Protein AF-A0A8I0ALR8-F1 (afdb_monomer_lite)

Organism: NCBI:txid2763030

Secondary structure (DSSP, 8-state):
-EEEEEETTEEEEEEEEE-TTSEEEEEEEE-TT--EEEE-TTEEEESSTT--SEEEE-SEEEEEEEEESS-TTB---TT-BHHHHTT-HHHHHHHHHH-HHHHHHHHHT-HHHHT-BHHHHTT-GGGT--HHHHHHHHHHHTTPBP---

Structure (mmCIF, N/CA/C/O backbone):
data_AF-A0A8I0AL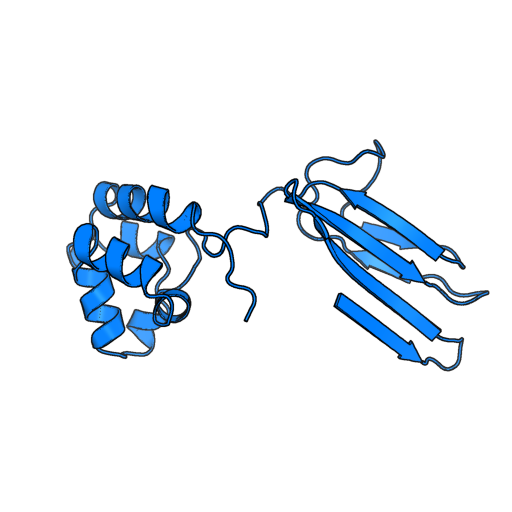R8-F1
#
_entry.id   AF-A0A8I0ALR8-F1
#
loop_
_atom_site.group_PDB
_atom_site.id
_atom_site.type_symbol
_atom_site.label_atom_id
_atom_site.label_alt_id
_atom_site.label_comp_id
_atom_site.label_asym_id
_atom_site.label_entity_id
_atom_site.label_seq_id
_atom_site.pdbx_PDB_ins_code
_atom_site.Cartn_x
_atom_site.Cartn_y
_atom_site.Cartn_z
_atom_site.occupancy
_atom_site.B_iso_or_equiv
_atom_site.auth_seq_id
_atom_site.auth_comp_id
_atom_site.auth_asym_id
_atom_site.auth_atom_id
_atom_site.pdbx_PDB_model_num
ATOM 1 N N . MET A 1 1 ? -13.557 -2.711 3.060 1.00 84.94 1 MET A N 1
ATOM 2 C CA . MET A 1 1 ? -13.387 -4.096 3.550 1.00 84.94 1 MET A CA 1
ATOM 3 C C . MET A 1 1 ? -13.762 -4.147 5.023 1.00 84.94 1 MET A C 1
ATOM 5 O O . MET A 1 1 ? -13.539 -3.155 5.703 1.00 84.94 1 MET A O 1
ATOM 9 N N . GLU A 1 2 ? -14.340 -5.246 5.509 1.00 92.38 2 GLU A N 1
ATOM 10 C CA . GLU A 1 2 ? -14.736 -5.411 6.917 1.00 92.38 2 GLU A CA 1
ATOM 11 C C . GLU A 1 2 ? -14.274 -6.775 7.437 1.00 92.38 2 GLU A C 1
ATOM 13 O O . GLU A 1 2 ? -14.437 -7.787 6.760 1.00 92.38 2 GLU A O 1
ATOM 18 N N . TYR A 1 3 ? -13.722 -6.784 8.647 1.00 93.62 3 TYR A N 1
ATOM 19 C CA . TYR A 1 3 ? -13.272 -7.966 9.367 1.00 93.62 3 TYR A CA 1
ATOM 20 C C . TYR A 1 3 ? -13.898 -8.006 10.753 1.00 93.62 3 TYR A C 1
ATOM 22 O O . TYR A 1 3 ? -14.113 -6.969 11.384 1.00 93.62 3 TYR A O 1
ATOM 30 N N . ARG A 1 4 ? -14.184 -9.219 11.228 1.00 94.69 4 ARG A N 1
ATOM 31 C CA . ARG A 1 4 ? -14.838 -9.462 12.514 1.00 94.69 4 ARG A CA 1
ATOM 32 C C . ARG A 1 4 ? -14.093 -10.544 13.278 1.00 94.69 4 ARG A C 1
ATOM 34 O O . ARG A 1 4 ? -13.641 -11.518 12.679 1.00 94.69 4 ARG A O 1
ATOM 41 N N . TYR A 1 5 ? -13.995 -10.369 14.587 1.00 93.31 5 TYR A N 1
ATOM 42 C CA . TYR A 1 5 ? -13.422 -11.347 15.500 1.00 93.31 5 TYR A CA 1
ATOM 43 C C . TYR A 1 5 ? -14.332 -11.516 16.716 1.00 93.31 5 TYR A C 1
ATOM 45 O O . TYR A 1 5 ? -14.522 -10.581 17.496 1.00 93.31 5 TYR A O 1
ATOM 53 N N . ASP A 1 6 ? -14.891 -12.715 16.867 1.00 93.00 6 ASP A N 1
ATOM 54 C CA . ASP A 1 6 ? -15.728 -13.079 18.006 1.00 93.00 6 ASP A CA 1
ATOM 55 C C . ASP A 1 6 ? -14.845 -13.602 19.143 1.00 93.00 6 ASP A C 1
ATOM 57 O O . ASP A 1 6 ? -14.358 -14.733 19.120 1.00 93.00 6 ASP A O 1
ATOM 61 N N . SER A 1 7 ? -14.617 -12.749 20.141 1.00 91.06 7 SER A N 1
ATOM 62 C CA . SER A 1 7 ? -13.893 -13.115 21.357 1.00 91.06 7 SER A CA 1
ATOM 63 C C . SER A 1 7 ? -14.854 -13.557 22.463 1.00 91.06 7 SER A C 1
ATOM 65 O O . SER A 1 7 ? -16.058 -13.307 22.407 1.00 91.06 7 SER A O 1
ATOM 67 N N . VAL A 1 8 ? -14.306 -14.133 23.537 1.00 89.81 8 VAL A N 1
ATOM 68 C CA . VAL A 1 8 ? -15.068 -14.451 24.760 1.00 89.81 8 VAL A CA 1
ATOM 69 C C . VAL A 1 8 ? -15.711 -13.200 25.378 1.00 89.81 8 VAL A C 1
ATOM 71 O O . VAL A 1 8 ? -16.780 -13.285 25.974 1.00 89.81 8 VAL A O 1
ATOM 74 N N . SER A 1 9 ? -15.087 -12.034 25.202 1.00 87.12 9 SER A N 1
ATOM 75 C CA . SER A 1 9 ? -15.547 -10.756 25.756 1.00 87.12 9 SER A CA 1
ATOM 76 C C . SER A 1 9 ? -16.475 -9.980 24.813 1.00 87.12 9 SER A C 1
ATOM 78 O O . SER A 1 9 ? -16.879 -8.863 25.125 1.00 87.12 9 SER A O 1
ATOM 80 N N . GLY A 1 10 ? -16.817 -10.554 23.657 1.00 90.75 10 GLY A N 1
ATOM 81 C CA . GLY A 1 10 ? -17.663 -9.940 22.639 1.00 90.75 10 GLY A CA 1
ATOM 82 C C . GLY A 1 10 ? -16.969 -9.781 21.287 1.00 90.75 10 GLY A C 1
ATOM 83 O O . GLY A 1 10 ? -15.823 -10.192 21.084 1.00 90.75 10 GLY A O 1
ATOM 84 N N . LYS A 1 11 ? -17.694 -9.179 20.346 1.00 94.00 11 LYS A N 1
ATOM 85 C CA . LYS A 1 11 ? -17.293 -9.056 18.944 1.00 94.00 11 LYS A CA 1
ATOM 86 C C . LYS A 1 11 ? -16.531 -7.763 18.666 1.00 94.00 11 LYS A C 1
ATOM 88 O O . LYS A 1 11 ? -17.063 -6.675 18.867 1.00 94.00 11 LYS A O 1
ATOM 93 N N . TYR A 1 12 ? -15.333 -7.903 18.116 1.00 95.12 12 TYR A N 1
ATOM 94 C CA . TYR A 1 12 ? -14.556 -6.799 17.567 1.00 95.12 12 TYR A CA 1
ATOM 95 C C . TYR A 1 12 ? -14.795 -6.690 16.062 1.00 95.12 12 TYR A C 1
ATOM 97 O O . TYR A 1 12 ? -14.733 -7.698 15.354 1.00 95.12 12 TYR A O 1
ATOM 105 N N . THR A 1 13 ? -15.010 -5.473 15.566 1.00 95.56 13 THR A N 1
ATOM 106 C CA . THR A 1 13 ? -15.131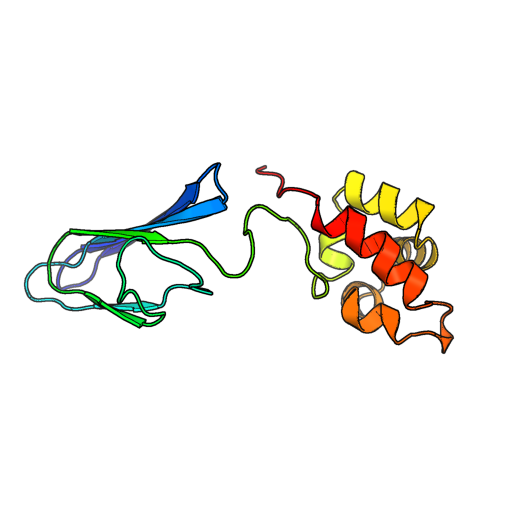 -5.201 14.124 1.00 95.56 13 THR A CA 1
ATOM 107 C C . THR A 1 13 ? -14.073 -4.185 13.705 1.00 95.56 13 THR A C 1
ATOM 109 O O . THR A 1 13 ? -13.862 -3.190 14.395 1.00 95.56 13 THR A O 1
ATOM 112 N N . SER A 1 14 ? -13.424 -4.421 12.565 1.00 94.19 14 SER A N 1
ATOM 113 C CA . SER A 1 14 ? -12.512 -3.482 11.909 1.00 94.19 14 SER A CA 1
ATOM 114 C C . SER A 1 14 ? -12.904 -3.352 10.444 1.00 94.19 14 SER A C 1
ATOM 116 O O . SER A 1 14 ? -12.867 -4.326 9.691 1.00 94.19 14 SER A O 1
ATOM 118 N N . ALA A 1 15 ? -13.307 -2.155 10.038 1.00 94.75 15 ALA A N 1
ATOM 119 C CA . ALA A 1 15 ? -13.672 -1.838 8.670 1.00 94.75 15 ALA A CA 1
ATOM 120 C C . ALA A 1 15 ? -12.849 -0.659 8.161 1.00 94.75 15 ALA A C 1
ATOM 122 O O . ALA A 1 15 ? -12.569 0.279 8.903 1.00 94.75 15 ALA A O 1
ATOM 123 N N . TRP A 1 16 ? -12.480 -0.697 6.885 1.00 93.44 16 TRP A N 1
ATOM 124 C CA . TRP A 1 16 ? -11.772 0.403 6.242 1.00 93.44 16 TRP A CA 1
ATOM 125 C C . TRP A 1 16 ? -12.136 0.543 4.764 1.00 93.44 16 TRP A C 1
ATOM 127 O O . TRP A 1 16 ? -12.497 -0.435 4.099 1.00 93.44 16 TRP A O 1
ATOM 137 N N . SER A 1 17 ? -12.027 1.759 4.240 1.00 91.69 17 SER A N 1
ATOM 138 C CA . SER A 1 17 ? -12.209 2.077 2.823 1.00 91.69 17 SER A CA 1
ATOM 139 C C . SER A 1 17 ? -11.300 3.226 2.401 1.00 91.69 17 SER A C 1
ATOM 141 O O . SER A 1 17 ? -11.065 4.152 3.175 1.00 91.69 17 SER A O 1
ATOM 143 N N . VAL A 1 18 ? -10.815 3.179 1.159 1.00 90.56 18 VAL A N 1
ATOM 144 C CA . VAL A 1 18 ? -10.180 4.332 0.506 1.00 90.56 18 VAL A CA 1
ATOM 145 C C . VAL A 1 18 ? -11.265 5.100 -0.234 1.00 90.56 18 VAL A C 1
ATOM 147 O O . VAL A 1 18 ? -12.021 4.515 -1.006 1.00 90.56 18 VAL A O 1
ATOM 150 N N . ASN A 1 19 ? -11.363 6.392 0.036 1.00 90.31 19 ASN A N 1
ATOM 151 C CA . ASN A 1 19 ? -12.336 7.293 -0.562 1.00 90.31 19 ASN A CA 1
ATOM 152 C C . ASN A 1 19 ? -11.817 7.846 -1.901 1.00 90.31 19 ASN A C 1
ATOM 154 O O . ASN A 1 19 ? -10.616 7.842 -2.182 1.00 90.31 19 ASN A O 1
ATOM 158 N N . GLU A 1 20 ? -12.721 8.396 -2.712 1.00 86.38 20 GLU A N 1
ATOM 159 C CA . GLU A 1 20 ? -12.398 8.976 -4.027 1.00 86.38 20 GLU A CA 1
ATOM 160 C C . GLU A 1 20 ? -11.452 10.184 -3.966 1.00 86.38 20 GLU A C 1
ATOM 162 O O . GLU A 1 20 ? -10.811 10.522 -4.954 1.00 86.38 20 GLU A O 1
ATOM 167 N N . ASP A 1 21 ? -11.326 10.844 -2.816 1.00 85.88 21 ASP A N 1
ATOM 168 C CA . ASP A 1 21 ? -10.397 11.957 -2.607 1.00 85.88 21 ASP A CA 1
ATOM 169 C C . ASP A 1 21 ? -9.004 11.503 -2.124 1.00 85.88 21 ASP A C 1
ATOM 171 O O . ASP A 1 21 ? -8.150 12.349 -1.832 1.00 85.88 21 ASP A O 1
ATOM 175 N N . GLY A 1 22 ? -8.789 10.185 -2.017 1.00 84.25 22 GLY A N 1
ATOM 176 C CA . GLY A 1 22 ? -7.568 9.553 -1.510 1.00 84.25 22 GLY A CA 1
ATOM 177 C C . GLY A 1 22 ? -7.484 9.473 0.016 1.00 84.25 22 GLY A C 1
ATOM 178 O O . GLY A 1 22 ? -6.486 8.989 0.544 1.00 84.25 22 GLY A O 1
ATOM 179 N N . SER A 1 23 ? -8.503 9.941 0.747 1.00 89.44 23 SER A N 1
ATOM 180 C CA . SER A 1 23 ? -8.559 9.762 2.202 1.00 89.44 23 SER A CA 1
ATOM 181 C C . SER A 1 23 ? -8.958 8.331 2.570 1.00 89.44 23 SER A C 1
ATOM 183 O O . SER A 1 23 ? -9.618 7.640 1.799 1.00 89.44 23 SER A O 1
ATOM 185 N N . VAL A 1 24 ? -8.580 7.881 3.760 1.00 90.75 24 VAL A N 1
ATOM 186 C CA . VAL A 1 24 ? -8.952 6.575 4.303 1.00 90.75 24 VAL A CA 1
ATOM 187 C C . VAL A 1 24 ? -9.960 6.779 5.425 1.00 90.75 24 VAL A C 1
ATOM 189 O O . VAL A 1 24 ? -9.726 7.563 6.348 1.00 90.75 24 VAL A O 1
ATOM 192 N N . THR A 1 25 ? -11.078 6.062 5.346 1.00 92.38 25 THR A N 1
ATOM 193 C CA . THR A 1 25 ? -12.046 5.947 6.440 1.00 92.38 25 THR A CA 1
ATOM 194 C C . THR A 1 25 ? -11.830 4.616 7.137 1.00 92.38 25 THR A C 1
ATOM 196 O O . THR A 1 25 ? -11.783 3.576 6.483 1.00 92.38 25 THR A O 1
ATOM 199 N N . VAL A 1 26 ? -11.716 4.643 8.461 1.00 93.25 26 VAL A N 1
ATOM 200 C CA . VAL A 1 26 ? -11.628 3.455 9.314 1.00 93.25 26 VAL A CA 1
ATOM 201 C C . VAL A 1 26 ? -12.734 3.491 10.358 1.00 93.25 26 VAL A C 1
ATOM 203 O O . VAL A 1 26 ? -13.037 4.541 10.924 1.00 93.25 26 VAL A O 1
ATOM 206 N N . ARG A 1 27 ? -13.326 2.331 10.627 1.00 94.75 27 ARG A N 1
ATOM 207 C CA . ARG A 1 27 ? -14.382 2.144 11.614 1.00 94.75 27 ARG A CA 1
ATOM 208 C C . ARG A 1 27 ? -14.074 0.923 12.467 1.00 94.75 27 ARG A C 1
ATOM 210 O O . ARG A 1 27 ? -13.924 -0.182 11.950 1.00 94.75 27 ARG A O 1
ATOM 217 N N . PHE A 1 28 ? -14.024 1.129 13.774 1.00 95.00 28 PHE A N 1
ATOM 218 C CA . PHE A 1 28 ? -13.768 0.098 14.768 1.00 95.00 28 PHE A CA 1
ATOM 219 C C . PHE A 1 28 ? -14.969 -0.058 15.693 1.00 95.00 28 PHE A C 1
ATOM 221 O O . PHE A 1 28 ? -15.615 0.921 16.060 1.00 95.00 28 PHE A O 1
ATOM 228 N N . GLU A 1 29 ? -15.248 -1.289 16.094 1.00 95.69 29 GLU A N 1
ATOM 229 C CA . GLU A 1 29 ? -16.241 -1.620 17.112 1.00 95.69 29 GLU A CA 1
ATOM 230 C C . GLU A 1 29 ? -15.541 -2.416 18.211 1.00 95.69 29 GLU A C 1
ATOM 232 O O . GLU A 1 29 ? -14.983 -3.483 17.945 1.00 95.69 29 GLU A O 1
ATOM 237 N N . VAL A 1 30 ? -15.538 -1.871 19.427 1.00 95.44 30 VAL A N 1
ATOM 238 C CA . VAL A 1 30 ? -14.936 -2.481 20.616 1.00 95.44 30 VAL A CA 1
ATOM 239 C C . VAL A 1 30 ? -16.057 -2.882 21.582 1.00 95.44 30 VAL A C 1
ATOM 241 O O . VAL A 1 30 ? -16.884 -2.030 21.924 1.00 95.44 30 VAL A O 1
ATOM 244 N N . PRO A 1 31 ? -16.113 -4.148 22.043 1.00 94.00 31 PRO A N 1
ATOM 245 C CA . PRO A 1 31 ? -17.124 -4.606 22.994 1.00 94.00 31 PRO A CA 1
ATOM 246 C C . PRO A 1 31 ? -17.147 -3.823 24.308 1.00 94.00 31 PRO A C 1
ATOM 248 O O . PRO A 1 31 ? -16.156 -3.219 24.724 1.00 94.00 31 PRO A O 1
ATOM 251 N N . PHE A 1 32 ? -18.279 -3.893 25.012 1.00 92.19 32 PHE A N 1
ATOM 252 C CA . PHE A 1 32 ? -18.414 -3.298 26.339 1.00 92.19 32 PHE A CA 1
ATOM 253 C C . PHE A 1 32 ? -17.379 -3.862 27.327 1.00 92.19 32 PHE A C 1
ATOM 255 O O . PHE A 1 32 ? -17.098 -5.058 27.330 1.00 92.19 32 PHE A O 1
ATOM 262 N N . GLY A 1 33 ? -16.808 -2.996 28.171 1.00 90.81 33 GLY A N 1
ATOM 263 C CA . GLY A 1 33 ? -15.793 -3.383 29.159 1.00 90.81 33 GLY A CA 1
ATOM 264 C C . GLY A 1 33 ? -14.429 -3.766 28.571 1.00 90.81 33 GLY A C 1
ATOM 265 O O . GLY A 1 33 ? -13.556 -4.210 29.314 1.00 90.81 33 GLY A O 1
ATOM 266 N N . CYS A 1 34 ? -14.232 -3.594 27.261 1.00 91.88 34 CYS A N 1
ATOM 267 C CA . CYS A 1 34 ? -12.988 -3.900 26.568 1.00 91.88 34 CYS A CA 1
ATOM 268 C C . CYS A 1 34 ? -12.302 -2.635 26.049 1.00 91.88 34 CYS A C 1
ATOM 270 O O . CYS A 1 34 ? -12.942 -1.623 25.793 1.00 91.88 34 CYS A O 1
ATOM 272 N N . HIS A 1 35 ? -10.994 -2.729 25.832 1.00 92.44 35 HIS A N 1
ATOM 273 C CA . HIS A 1 35 ? -10.206 -1.672 25.205 1.00 92.44 35 HIS A CA 1
ATOM 274 C C . HIS A 1 35 ? -9.418 -2.274 24.044 1.00 92.44 35 HIS A C 1
ATOM 276 O O . HIS A 1 35 ? -9.136 -3.478 24.038 1.00 92.44 35 HIS A O 1
ATOM 282 N N . ALA A 1 36 ? -9.066 -1.449 23.066 1.00 92.62 36 ALA A N 1
ATOM 283 C CA . ALA A 1 36 ? -8.220 -1.856 21.951 1.00 92.62 36 ALA A CA 1
ATOM 284 C C . ALA A 1 36 ? -7.204 -0.766 21.613 1.00 92.62 36 ALA A C 1
ATOM 286 O O . ALA A 1 36 ? -7.436 0.411 21.874 1.00 92.62 36 ALA A O 1
ATOM 287 N N . THR A 1 37 ? -6.097 -1.159 20.993 1.00 93.38 37 THR A N 1
ATOM 288 C CA . THR A 1 37 ? -5.146 -0.224 20.393 1.00 93.38 37 THR A CA 1
ATOM 289 C C . THR A 1 37 ? -5.201 -0.402 18.884 1.00 93.38 37 THR A C 1
ATOM 291 O O . THR A 1 37 ? -4.917 -1.487 18.379 1.00 93.38 37 THR A O 1
ATOM 294 N N . ALA A 1 38 ? -5.597 0.647 18.167 1.00 91.12 38 ALA A N 1
ATOM 295 C CA . ALA A 1 38 ? -5.588 0.678 16.713 1.00 91.12 38 ALA A CA 1
ATOM 296 C C . ALA A 1 38 ? -4.307 1.349 16.216 1.00 91.12 38 ALA A C 1
ATOM 298 O O . ALA A 1 38 ? -3.979 2.449 16.658 1.00 91.12 38 ALA A O 1
ATOM 299 N N . VAL A 1 39 ? -3.620 0.693 15.279 1.00 91.06 39 VAL A N 1
ATOM 300 C CA . VAL A 1 39 ? -2.462 1.254 14.577 1.00 91.06 39 VAL A CA 1
ATOM 301 C C . VAL A 1 39 ? -2.889 1.630 13.160 1.00 91.06 39 VAL A C 1
ATOM 303 O O . VAL A 1 39 ? -3.234 0.762 12.358 1.00 91.06 39 VAL A O 1
ATOM 306 N N . LEU A 1 40 ? -2.916 2.927 12.868 1.00 89.75 40 LEU A N 1
ATOM 307 C CA . LEU A 1 40 ? -3.281 3.483 11.572 1.00 89.75 40 LEU A CA 1
ATOM 308 C C . LEU A 1 40 ? -2.037 3.642 10.690 1.00 89.75 40 LEU A C 1
ATOM 310 O O . LEU A 1 40 ? -1.057 4.257 11.114 1.00 89.75 40 LEU A O 1
ATOM 314 N N . PRO A 1 41 ? -2.058 3.143 9.445 1.00 85.12 41 PRO A N 1
ATOM 315 C CA . PRO A 1 41 ? -0.902 3.231 8.569 1.00 85.12 41 PRO A CA 1
ATOM 316 C C . PRO A 1 41 ? -0.706 4.650 8.014 1.00 85.12 41 PRO A C 1
ATOM 318 O O . PRO A 1 41 ? -1.641 5.272 7.508 1.00 85.12 41 PRO A O 1
ATOM 321 N N . SER A 1 42 ? 0.543 5.128 8.070 1.00 83.19 42 SER A N 1
ATOM 322 C CA . SER A 1 42 ? 1.060 6.299 7.344 1.00 83.19 42 SER A CA 1
ATOM 323 C C . SER A 1 42 ? 0.216 7.574 7.470 1.00 83.19 42 SER A C 1
ATOM 325 O O . SER A 1 42 ? -0.017 8.254 6.470 1.00 83.19 42 SER A O 1
ATOM 327 N N . VAL A 1 43 ? -0.233 7.926 8.674 1.00 83.25 43 VAL A N 1
ATOM 328 C CA . VAL A 1 43 ? -1.054 9.127 8.913 1.00 83.25 43 VAL A CA 1
ATOM 329 C C . VAL A 1 43 ? -0.272 10.399 8.531 1.00 83.25 43 VAL A C 1
ATOM 331 O O . VAL A 1 43 ? 0.852 10.594 8.994 1.00 83.25 43 VAL A O 1
ATOM 334 N N . ALA A 1 44 ? -0.840 11.255 7.670 1.00 78.06 44 ALA A N 1
ATOM 335 C CA . ALA A 1 44 ? -0.238 12.528 7.242 1.00 78.06 44 ALA A CA 1
ATOM 336 C C . ALA A 1 44 ? -1.008 13.748 7.751 1.00 78.06 44 ALA A C 1
ATOM 338 O O . ALA A 1 44 ? -0.439 14.618 8.401 1.00 78.06 44 ALA A O 1
ATOM 339 N N . GLU A 1 45 ? -2.304 13.803 7.454 1.00 72.94 45 GLU A N 1
ATOM 340 C CA . GLU A 1 45 ? -3.182 14.911 7.825 1.00 72.94 45 GLU A CA 1
ATOM 341 C C . GLU A 1 45 ? -4.538 14.352 8.221 1.00 72.94 45 GLU A C 1
ATOM 343 O O . GLU A 1 45 ? -5.000 13.354 7.664 1.00 72.94 45 GLU A O 1
ATOM 348 N N . THR A 1 46 ? -5.182 14.950 9.216 1.00 72.50 46 THR A N 1
ATOM 349 C CA . THR A 1 46 ? -6.456 14.434 9.704 1.00 72.50 46 THR A CA 1
ATOM 350 C C . THR A 1 46 ? -7.360 15.575 10.144 1.00 72.50 46 THR A C 1
ATOM 352 O O . THR A 1 46 ? -6.888 16.606 10.623 1.00 72.50 46 THR A O 1
ATOM 355 N N . GLU A 1 47 ? -8.672 15.373 10.022 1.00 67.25 47 GLU A N 1
ATOM 356 C CA . GLU A 1 47 ? -9.675 16.347 10.470 1.00 67.25 47 GLU A CA 1
ATOM 357 C C . GLU A 1 47 ? -9.631 16.542 12.000 1.00 67.25 47 GLU A C 1
ATOM 359 O O . GLU A 1 47 ? -10.001 17.595 12.522 1.00 67.25 47 GLU A O 1
ATOM 364 N N . LYS A 1 48 ? -9.112 15.550 12.740 1.00 67.50 48 LYS A N 1
ATOM 365 C CA . LYS A 1 48 ? -8.855 15.631 14.182 1.00 67.50 48 LYS A CA 1
ATOM 366 C C . LYS A 1 48 ? -7.390 15.999 14.426 1.00 67.50 48 LYS A C 1
ATOM 368 O O . LYS A 1 48 ? -6.500 15.171 14.277 1.00 67.50 48 LYS A O 1
ATOM 373 N N . LYS A 1 49 ? -7.128 17.209 14.928 1.00 56.62 49 LYS A N 1
ATOM 374 C CA . LYS A 1 49 ? -5.768 17.736 15.201 1.00 56.62 49 LYS A CA 1
ATOM 375 C C . LYS A 1 49 ? -4.812 16.833 16.017 1.00 56.62 49 LYS A C 1
ATOM 377 O O . LYS A 1 49 ? -3.626 17.128 16.037 1.00 56.62 49 LYS A O 1
ATOM 382 N N . ASN A 1 50 ? -5.287 15.753 16.650 1.00 62.91 50 ASN A N 1
ATOM 383 C CA . ASN A 1 50 ? -4.498 14.861 17.511 1.00 62.91 50 ASN A CA 1
ATOM 384 C C . ASN A 1 50 ? -4.574 13.370 17.126 1.00 62.91 50 ASN A C 1
ATOM 386 O O . ASN A 1 50 ? -4.302 12.518 17.970 1.00 62.91 50 ASN A O 1
ATOM 390 N N . LEU A 1 51 ? -4.996 13.023 15.909 1.00 72.06 51 LEU A N 1
ATOM 391 C CA . LEU A 1 51 ? -4.995 11.622 15.489 1.00 72.06 51 LEU A CA 1
ATOM 392 C C . LEU A 1 51 ? -3.546 11.166 15.244 1.00 72.06 51 LEU A C 1
ATOM 394 O O . LEU A 1 51 ? -2.857 11.705 14.380 1.00 72.06 51 LEU A O 1
ATOM 398 N N . GLN A 1 52 ? -3.087 10.208 16.044 1.00 78.06 52 GLN A N 1
ATOM 399 C CA . GLN A 1 52 ? -1.747 9.626 15.961 1.00 78.06 52 GLN A CA 1
ATOM 400 C C . GLN A 1 52 ? -1.801 8.282 15.226 1.00 78.06 52 GLN A C 1
ATOM 402 O O . GLN A 1 52 ? -2.880 7.731 15.006 1.00 78.06 52 GLN A O 1
ATOM 407 N N . GLU A 1 53 ? -0.636 7.752 14.849 1.00 84.00 53 GLU A N 1
ATOM 408 C CA . GLU A 1 53 ? -0.543 6.413 14.255 1.00 84.00 53 GLU A CA 1
ATOM 409 C C . GLU A 1 53 ? -1.022 5.333 15.230 1.00 84.00 53 GLU A C 1
ATOM 411 O O . GLU A 1 53 ? -1.572 4.340 14.787 1.00 84.00 53 GLU A O 1
ATOM 416 N N . GLU A 1 54 ? -0.903 5.538 16.543 1.00 89.12 54 GLU A N 1
ATOM 417 C CA . GLU A 1 54 ? -1.438 4.628 17.556 1.00 89.12 54 GLU A CA 1
ATOM 418 C C . GLU A 1 54 ? -2.553 5.302 18.366 1.00 89.12 54 GLU A C 1
ATOM 420 O O . GLU A 1 54 ? -2.382 6.403 18.894 1.00 89.12 54 GLU A O 1
ATOM 425 N N . ILE A 1 55 ? -3.710 4.645 18.470 1.00 90.62 55 ILE A N 1
ATOM 426 C CA . ILE A 1 55 ? -4.900 5.187 19.133 1.00 90.62 55 ILE A CA 1
ATOM 427 C C . ILE A 1 55 ? -5.468 4.153 20.096 1.00 90.62 55 ILE A C 1
ATOM 429 O O . ILE A 1 55 ? -5.769 3.023 19.710 1.00 90.62 55 ILE A O 1
ATOM 433 N N . LYS A 1 56 ? -5.690 4.569 21.344 1.00 92.50 56 LYS A N 1
ATOM 434 C CA . LYS A 1 56 ? -6.446 3.784 22.323 1.00 92.50 56 LYS A CA 1
ATOM 435 C C . LYS A 1 56 ? -7.942 3.985 22.104 1.00 92.50 56 LYS A C 1
ATOM 437 O O . LYS A 1 56 ? -8.421 5.117 22.060 1.00 92.50 56 LYS A O 1
ATOM 442 N N . LEU A 1 57 ? -8.658 2.880 21.958 1.00 93.19 57 LEU A N 1
ATOM 443 C CA . LEU A 1 57 ? -10.091 2.818 21.730 1.00 93.19 57 LEU A CA 1
ATOM 444 C C . LEU A 1 57 ? -10.789 2.317 22.991 1.00 93.19 57 LEU A C 1
ATOM 446 O O . LEU A 1 57 ? -10.514 1.219 23.480 1.00 93.19 57 LEU A O 1
ATOM 450 N N . GLU A 1 58 ? -11.714 3.136 23.472 1.00 94.38 58 GLU A N 1
ATOM 451 C CA . GLU A 1 58 ? -12.663 2.802 24.533 1.00 94.38 58 GLU A CA 1
ATOM 452 C C . GLU A 1 58 ? -13.787 1.894 23.999 1.00 94.38 58 GLU A C 1
ATOM 454 O O . GLU A 1 58 ? -13.946 1.767 22.780 1.00 94.38 58 GLU A O 1
ATOM 459 N N . PRO A 1 59 ? -14.615 1.287 24.863 1.00 95.31 59 PRO A N 1
ATOM 460 C CA . PRO A 1 59 ? -15.797 0.562 24.415 1.00 95.31 59 PRO A CA 1
ATOM 461 C C . PRO A 1 59 ? -16.709 1.400 23.508 1.00 95.31 59 PRO A C 1
ATOM 463 O O . PRO A 1 59 ? -17.004 2.559 23.808 1.00 95.31 59 PRO A O 1
ATOM 466 N N . GLY A 1 60 ? -17.211 0.799 22.428 1.00 93.75 60 GLY A N 1
ATOM 467 C CA . GLY A 1 60 ? -18.147 1.432 21.497 1.00 93.75 60 GLY A CA 1
ATOM 468 C C . GLY A 1 60 ? -17.671 1.456 20.045 1.00 93.75 60 GLY A C 1
ATOM 469 O O . GLY A 1 60 ? -16.762 0.728 19.646 1.00 93.75 60 GLY A O 1
ATOM 470 N N . VAL A 1 61 ? -18.338 2.287 19.239 1.00 94.50 61 VAL A N 1
ATOM 471 C CA . VAL A 1 61 ? -18.059 2.452 17.807 1.00 94.50 61 VAL A CA 1
ATOM 472 C C . VAL A 1 61 ? -17.240 3.718 17.595 1.00 94.50 61 VAL A C 1
ATOM 474 O O . VAL A 1 61 ? -17.669 4.808 17.970 1.00 94.50 61 VAL A O 1
ATOM 477 N N . HIS A 1 62 ? -16.089 3.573 16.947 1.00 93.50 62 HIS A N 1
ATOM 478 C CA . HIS A 1 62 ? -15.176 4.665 16.626 1.00 93.50 62 HIS A CA 1
ATOM 479 C C . HIS A 1 62 ? -14.989 4.757 15.123 1.00 93.50 62 HIS A C 1
ATOM 481 O O . HIS A 1 62 ? -14.652 3.764 14.486 1.00 93.50 62 HIS A O 1
ATOM 487 N N . GLU A 1 63 ? -15.170 5.947 14.563 1.00 93.06 63 GLU A N 1
ATOM 488 C CA . GLU A 1 63 ? -14.941 6.212 13.145 1.00 93.06 63 GLU A CA 1
ATOM 489 C C . GLU A 1 63 ? -13.967 7.380 12.979 1.00 93.06 63 GLU A C 1
ATOM 491 O O . GLU A 1 63 ? -14.056 8.405 13.671 1.00 93.06 63 GLU A O 1
ATOM 496 N N . PHE A 1 64 ? -13.009 7.202 12.072 1.00 90.19 64 PHE A N 1
ATOM 497 C CA . PHE A 1 64 ? -11.990 8.191 11.755 1.00 90.19 64 PHE A CA 1
ATOM 498 C C . PHE A 1 64 ? -11.820 8.298 10.247 1.00 90.19 64 PHE A C 1
ATOM 500 O O . PHE A 1 64 ? -11.809 7.292 9.538 1.00 90.19 64 PHE A O 1
ATOM 507 N N . ARG A 1 65 ? -11.611 9.525 9.778 1.00 90.75 65 ARG A N 1
ATOM 508 C CA . ARG A 1 65 ? -11.196 9.824 8.413 1.00 90.75 65 ARG A CA 1
ATOM 509 C C . ARG A 1 65 ? -9.871 10.571 8.455 1.00 90.75 65 ARG A C 1
ATOM 511 O O . ARG A 1 65 ? -9.705 11.510 9.236 1.00 90.75 65 ARG A O 1
ATOM 518 N N . TYR A 1 66 ? -8.916 10.131 7.646 1.00 90.00 66 TYR A N 1
ATOM 519 C CA . TYR A 1 66 ? -7.586 10.731 7.595 1.00 90.00 66 TYR A CA 1
ATOM 520 C C . TYR A 1 66 ? -6.974 10.624 6.198 1.00 90.00 66 TYR A C 1
ATOM 522 O O . TYR A 1 66 ? -7.373 9.792 5.386 1.00 90.00 66 TYR A O 1
ATOM 530 N N . ARG A 1 67 ? -6.004 11.487 5.901 1.00 88.00 67 ARG A N 1
ATOM 531 C CA . ARG A 1 67 ? -5.149 11.399 4.717 1.00 88.00 67 ARG A CA 1
ATOM 532 C C . ARG A 1 67 ? -3.848 10.698 5.067 1.00 88.00 67 ARG A C 1
ATOM 534 O O . ARG A 1 67 ? -3.251 10.927 6.122 1.00 88.00 67 ARG A O 1
ATOM 541 N N . THR A 1 68 ? -3.406 9.860 4.148 1.00 86.94 68 THR A N 1
ATOM 542 C CA . THR A 1 68 ? -2.171 9.090 4.240 1.00 86.94 68 THR A CA 1
ATOM 543 C C . THR A 1 68 ? -1.019 9.835 3.568 1.00 86.94 68 THR A C 1
ATOM 545 O O . THR A 1 68 ? -1.228 10.638 2.660 1.00 86.94 68 THR A O 1
ATOM 548 N N . LYS A 1 69 ? 0.222 9.559 3.990 1.00 84.56 69 LYS A N 1
ATOM 549 C CA . LYS A 1 69 ? 1.445 10.124 3.378 1.00 84.56 69 LYS A CA 1
ATOM 550 C C . LYS A 1 69 ? 1.600 9.712 1.910 1.00 84.56 69 LYS A C 1
ATOM 552 O O . LYS A 1 69 ? 2.222 10.424 1.131 1.00 84.56 69 LYS A O 1
ATOM 557 N N . ARG A 1 70 ? 1.027 8.562 1.551 1.00 83.25 70 ARG A N 1
ATOM 558 C CA . ARG A 1 70 ? 0.959 8.011 0.196 1.00 83.25 70 ARG A CA 1
ATOM 559 C C . ARG A 1 70 ? -0.500 7.846 -0.201 1.00 83.25 70 ARG A C 1
ATOM 561 O O . ARG A 1 70 ? -1.285 7.342 0.594 1.00 83.25 70 ARG A O 1
ATOM 568 N N . ASP A 1 71 ? -0.837 8.173 -1.441 1.00 84.75 71 ASP A N 1
ATOM 569 C CA . ASP A 1 71 ? -2.145 7.843 -2.004 1.00 84.75 71 ASP A CA 1
ATOM 570 C C . ASP A 1 71 ? -2.238 6.330 -2.272 1.00 84.75 71 ASP A C 1
ATOM 572 O O . ASP A 1 71 ? -1.566 5.799 -3.158 1.0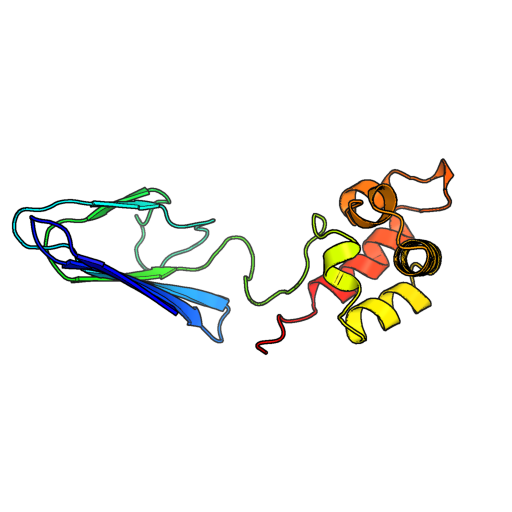0 84.75 71 ASP A O 1
ATOM 576 N N . TYR A 1 72 ? -3.054 5.621 -1.487 1.00 85.88 72 TYR A N 1
ATOM 577 C CA . TYR A 1 72 ? -3.245 4.171 -1.625 1.00 85.88 72 TYR A CA 1
ATOM 578 C C . TYR A 1 72 ? -4.039 3.766 -2.866 1.00 85.88 72 TYR A C 1
ATOM 580 O O . TYR A 1 72 ? -4.152 2.576 -3.152 1.00 85.88 72 TYR A O 1
ATOM 588 N N . ARG A 1 73 ? -4.556 4.731 -3.630 1.00 86.62 73 ARG A N 1
ATOM 589 C CA . ARG A 1 73 ? -5.128 4.459 -4.949 1.00 86.62 73 ARG A CA 1
ATOM 590 C C . ARG A 1 73 ? -4.047 4.225 -5.995 1.00 86.62 73 ARG A C 1
ATOM 592 O O . ARG A 1 73 ? -4.357 3.630 -7.018 1.00 86.62 73 ARG A O 1
ATOM 599 N N . LYS A 1 74 ? -2.800 4.651 -5.755 1.00 90.38 74 LYS A N 1
ATOM 600 C CA . LYS A 1 74 ? -1.683 4.438 -6.684 1.00 90.38 74 LYS A CA 1
ATOM 601 C C . LYS A 1 74 ? -1.137 3.022 -6.578 1.00 90.38 74 LYS A C 1
ATOM 603 O O . LYS A 1 74 ? -0.692 2.598 -5.507 1.00 90.38 74 LYS A O 1
ATOM 608 N N . ALA A 1 75 ? -1.149 2.323 -7.711 1.00 89.25 75 ALA A N 1
ATOM 609 C CA . ALA A 1 75 ? -0.774 0.919 -7.826 1.00 89.25 75 ALA A CA 1
ATOM 610 C C . ALA A 1 75 ? 0.695 0.679 -7.474 1.00 89.25 75 ALA A C 1
ATOM 612 O O . ALA A 1 75 ? 1.008 -0.295 -6.796 1.00 89.25 75 ALA A O 1
ATOM 613 N N . TYR A 1 76 ? 1.578 1.595 -7.876 1.00 92.38 76 TYR A N 1
ATOM 614 C CA . TYR A 1 76 ? 3.019 1.400 -7.773 1.00 92.38 76 TYR A CA 1
ATOM 615 C C . TYR A 1 76 ? 3.710 2.499 -6.968 1.00 92.38 76 TYR A C 1
ATOM 617 O O . TYR A 1 76 ? 3.216 3.618 -6.824 1.00 92.38 76 TYR A O 1
ATOM 625 N N . THR A 1 77 ? 4.883 2.152 -6.453 1.00 92.88 77 THR A N 1
ATOM 626 C CA . THR A 1 77 ? 5.871 3.041 -5.834 1.00 92.88 77 THR A CA 1
ATOM 627 C C . THR A 1 77 ? 7.260 2.735 -6.363 1.00 92.88 77 THR A C 1
ATOM 629 O O . THR A 1 77 ? 7.454 1.749 -7.067 1.00 92.88 77 THR A O 1
ATOM 632 N N . MET A 1 78 ? 8.246 3.547 -5.979 1.00 93.31 78 MET A N 1
ATOM 633 C CA . MET A 1 78 ? 9.652 3.244 -6.254 1.00 93.31 78 MET A CA 1
ATOM 634 C C . MET A 1 78 ? 10.078 1.876 -5.702 1.00 93.31 78 MET A C 1
ATOM 636 O O . MET A 1 78 ? 10.886 1.196 -6.321 1.00 93.31 78 MET A O 1
ATOM 640 N N . ASP A 1 79 ? 9.493 1.437 -4.588 1.00 94.31 79 ASP A N 1
ATOM 641 C CA . ASP A 1 79 ? 9.777 0.126 -3.995 1.00 94.31 79 ASP A CA 1
ATOM 642 C C . ASP A 1 79 ? 8.948 -1.022 -4.604 1.00 94.31 79 ASP A C 1
ATOM 644 O O . ASP A 1 79 ? 9.081 -2.164 -4.176 1.00 94.31 79 ASP A O 1
ATOM 648 N N . SER A 1 80 ? 8.081 -0.747 -5.589 1.00 93.56 80 SER A N 1
ATOM 649 C CA . SER A 1 80 ? 7.327 -1.806 -6.270 1.00 93.56 80 SER A CA 1
ATOM 650 C C . SER A 1 80 ? 8.255 -2.662 -7.123 1.00 93.56 80 SER A C 1
ATOM 652 O O . SER A 1 80 ? 9.070 -2.139 -7.890 1.00 93.56 80 SER A O 1
ATOM 654 N N . ARG A 1 81 ? 8.098 -3.979 -6.997 1.00 95.50 81 ARG A N 1
ATOM 655 C CA . ARG A 1 81 ? 8.909 -4.990 -7.680 1.00 95.50 81 ARG A CA 1
ATOM 656 C C . ARG A 1 81 ? 8.413 -5.234 -9.100 1.00 95.50 81 ARG A C 1
ATOM 658 O O . ARG A 1 81 ? 7.226 -5.071 -9.393 1.00 95.50 81 ARG A O 1
ATOM 665 N N . LEU A 1 82 ? 9.305 -5.695 -9.974 1.00 94.62 82 LEU A N 1
ATOM 666 C CA . LEU A 1 82 ? 8.947 -6.074 -11.345 1.00 94.62 82 LEU A CA 1
ATOM 667 C C . LEU A 1 82 ? 7.869 -7.174 -11.389 1.00 94.62 82 LEU A C 1
ATOM 669 O O . LEU A 1 82 ? 6.990 -7.137 -12.252 1.00 94.62 82 LEU A O 1
ATOM 673 N N . GLU A 1 83 ? 7.874 -8.098 -10.421 1.00 94.69 83 GLU A N 1
ATOM 674 C CA . GLU A 1 83 ? 6.829 -9.119 -10.243 1.00 94.69 83 GLU A CA 1
ATOM 675 C C . GLU A 1 83 ? 5.414 -8.523 -10.157 1.00 94.69 83 GLU A C 1
ATOM 677 O O . GLU A 1 83 ? 4.466 -9.081 -10.713 1.00 94.69 83 GLU A O 1
ATOM 682 N N . GLU A 1 84 ? 5.255 -7.383 -9.483 1.00 92.75 84 GLU A N 1
ATOM 683 C CA . GLU A 1 84 ? 3.948 -6.749 -9.274 1.00 92.75 84 GLU A CA 1
ATOM 684 C C . GLU A 1 84 ? 3.386 -6.165 -10.579 1.00 92.75 84 GLU A C 1
ATOM 686 O O . GLU A 1 84 ? 2.171 -6.098 -10.759 1.00 92.75 84 GLU A O 1
ATOM 691 N N . MET A 1 85 ? 4.265 -5.794 -11.514 1.00 93.38 85 MET A N 1
ATOM 692 C CA . MET A 1 85 ? 3.911 -5.169 -12.793 1.00 93.38 85 MET A CA 1
ATOM 693 C C . MET A 1 85 ? 3.645 -6.188 -13.906 1.00 93.38 85 MET A C 1
ATOM 695 O O . MET A 1 85 ? 3.017 -5.853 -14.909 1.00 93.38 85 MET A O 1
ATOM 699 N N . GLN A 1 86 ? 4.082 -7.443 -13.743 1.00 91.62 86 GLN A N 1
ATOM 700 C CA . GLN A 1 86 ? 4.094 -8.447 -14.818 1.00 91.62 86 GLN A CA 1
ATOM 701 C C . GLN A 1 86 ? 2.710 -8.764 -15.415 1.00 91.62 86 GLN A C 1
ATOM 703 O O . GLN A 1 86 ? 2.616 -9.286 -16.523 1.00 91.62 86 GLN A O 1
ATOM 708 N N . ASN A 1 87 ? 1.636 -8.478 -14.671 1.00 90.62 87 ASN A N 1
ATOM 709 C CA . ASN A 1 87 ? 0.254 -8.766 -15.056 1.00 90.62 87 ASN A CA 1
ATOM 710 C C . ASN A 1 87 ? -0.574 -7.499 -15.350 1.00 90.62 87 ASN A C 1
ATOM 712 O O . ASN A 1 87 ? -1.792 -7.609 -15.511 1.00 90.62 87 ASN A O 1
ATOM 716 N N . ASP A 1 88 ? 0.046 -6.314 -15.401 1.00 93.62 88 ASP A N 1
ATOM 717 C CA . ASP A 1 88 ? -0.616 -5.049 -15.746 1.00 93.62 88 ASP A CA 1
ATOM 718 C C . ASP A 1 88 ? -0.152 -4.570 -17.132 1.00 93.62 88 ASP A C 1
ATOM 720 O O . ASP A 1 88 ? 0.952 -4.037 -17.261 1.00 93.62 88 ASP A O 1
ATOM 724 N N . PRO A 1 89 ? -0.986 -4.711 -18.182 1.00 93.31 89 PRO A N 1
ATOM 725 C CA . PRO A 1 89 ? -0.630 -4.293 -19.536 1.00 93.31 89 PRO A CA 1
ATOM 726 C C . PRO A 1 89 ? -0.201 -2.825 -19.638 1.00 93.31 89 PRO A C 1
ATOM 728 O O . PRO A 1 89 ? 0.672 -2.506 -20.439 1.00 93.31 89 PRO A O 1
ATOM 731 N N . ARG A 1 90 ? -0.766 -1.941 -18.803 1.00 94.56 90 ARG A N 1
ATOM 732 C CA . ARG A 1 90 ? -0.427 -0.508 -18.791 1.00 94.56 90 ARG A CA 1
ATOM 733 C C . ARG A 1 90 ? 0.997 -0.294 -18.285 1.00 94.56 90 ARG A C 1
ATOM 735 O O . ARG A 1 90 ? 1.736 0.518 -18.832 1.00 94.56 90 ARG A O 1
ATOM 742 N N . ALA A 1 91 ? 1.384 -1.040 -17.248 1.00 94.62 91 ALA A N 1
ATOM 743 C CA . ALA A 1 91 ? 2.742 -1.000 -16.720 1.00 94.62 91 ALA A CA 1
ATOM 744 C C . ALA A 1 91 ? 3.734 -1.577 -17.739 1.00 94.62 91 ALA A C 1
ATOM 746 O O . ALA A 1 91 ? 4.770 -0.968 -17.993 1.00 94.62 91 ALA A O 1
ATOM 747 N N . LEU A 1 92 ? 3.388 -2.701 -18.379 1.00 94.94 92 LEU A N 1
ATOM 748 C CA . LEU A 1 92 ? 4.221 -3.321 -19.412 1.00 94.94 92 LEU A CA 1
ATOM 749 C C . LEU A 1 92 ? 4.455 -2.396 -20.616 1.00 94.94 92 LEU A C 1
ATOM 751 O O . LEU A 1 92 ? 5.582 -2.327 -21.095 1.00 94.94 92 LEU A O 1
ATOM 755 N N . GLU A 1 93 ? 3.441 -1.650 -21.061 1.00 96.44 93 GLU A N 1
ATOM 756 C CA . GLU A 1 93 ? 3.572 -0.666 -22.148 1.00 96.44 93 GLU A CA 1
ATOM 757 C C . GLU A 1 93 ? 4.564 0.458 -21.792 1.00 96.44 93 GLU A C 1
ATOM 759 O O . GLU A 1 93 ? 5.422 0.833 -22.596 1.00 96.44 93 GLU A O 1
ATOM 764 N N . ILE A 1 94 ? 4.495 0.983 -20.562 1.00 95.69 94 ILE A N 1
ATOM 765 C CA . ILE A 1 94 ? 5.434 2.011 -20.087 1.00 95.69 94 ILE A CA 1
ATOM 766 C C . ILE A 1 94 ? 6.856 1.443 -20.021 1.00 95.69 94 ILE A C 1
ATOM 768 O O . ILE A 1 94 ? 7.804 2.099 -20.468 1.00 95.69 94 ILE A O 1
ATOM 772 N N . LEU A 1 95 ? 7.012 0.222 -19.496 1.00 94.75 95 LEU A N 1
ATOM 773 C CA . LEU A 1 95 ? 8.306 -0.454 -19.428 1.00 94.75 95 LEU A CA 1
ATOM 774 C C . LEU A 1 95 ? 8.873 -0.722 -20.825 1.00 94.75 95 LEU A C 1
ATOM 776 O O . LEU A 1 95 ? 10.051 -0.471 -21.038 1.00 94.75 95 LEU A O 1
ATOM 780 N N . GLU A 1 96 ? 8.065 -1.144 -21.797 1.00 95.50 96 GLU A N 1
ATOM 781 C CA . GLU A 1 96 ? 8.512 -1.342 -23.181 1.00 95.50 96 GLU A CA 1
ATOM 782 C C . GLU A 1 96 ? 9.109 -0.061 -23.774 1.00 95.50 96 GLU A C 1
ATOM 784 O O . GLU A 1 96 ? 10.194 -0.077 -24.359 1.00 95.50 96 GLU A O 1
ATOM 789 N N . ARG A 1 97 ? 8.424 1.070 -23.574 1.00 95.50 97 ARG A N 1
ATOM 790 C CA . ARG A 1 97 ? 8.829 2.361 -24.136 1.00 95.50 97 ARG A CA 1
ATOM 791 C C . ARG A 1 97 ? 10.047 2.966 -23.442 1.00 95.50 97 ARG A C 1
ATOM 793 O O . ARG A 1 97 ? 10.890 3.561 -24.110 1.00 95.50 97 ARG A O 1
ATOM 800 N N . LYS A 1 98 ? 10.108 2.892 -22.108 1.00 94.19 98 LYS A N 1
ATOM 801 C CA . LYS A 1 98 ? 11.081 3.650 -21.299 1.00 94.19 98 LYS A CA 1
ATOM 802 C C . LYS A 1 98 ? 12.172 2.799 -20.659 1.00 94.19 98 LYS A C 1
ATOM 804 O O . LYS A 1 98 ? 13.264 3.307 -20.424 1.00 94.19 98 LYS A O 1
ATOM 809 N N . MET A 1 99 ? 11.903 1.528 -20.378 1.00 93.31 99 MET A N 1
ATOM 810 C CA . MET A 1 99 ? 12.810 0.602 -19.689 1.00 93.31 99 MET A CA 1
ATOM 811 C C . MET A 1 99 ? 12.751 -0.809 -20.305 1.00 93.31 99 MET A C 1
ATOM 813 O O . MET A 1 99 ? 12.437 -1.777 -19.605 1.00 93.31 99 MET A O 1
ATOM 817 N N . PRO A 1 100 ? 13.078 -0.976 -21.602 1.00 93.19 100 PRO A N 1
ATOM 818 C CA . PRO A 1 100 ? 12.918 -2.261 -22.287 1.00 93.19 100 PRO A CA 1
ATOM 819 C C . PRO A 1 100 ? 13.737 -3.390 -21.640 1.00 93.19 100 PRO A C 1
ATOM 821 O O . PRO A 1 100 ? 13.334 -4.549 -21.677 1.00 93.19 100 PRO A O 1
ATOM 824 N N . LEU A 1 101 ? 14.850 -3.061 -20.974 1.00 92.56 101 LEU A N 1
ATOM 825 C CA . LEU A 1 101 ? 15.645 -4.018 -20.199 1.00 92.56 101 LEU A CA 1
ATOM 826 C C . LEU A 1 101 ? 14.872 -4.598 -19.004 1.00 92.56 101 LEU A C 1
ATOM 828 O O . LEU A 1 101 ? 15.004 -5.783 -18.716 1.00 92.56 101 LEU A O 1
ATOM 832 N N . ALA A 1 102 ? 14.041 -3.800 -18.327 1.00 93.38 102 ALA A N 1
ATOM 833 C CA . ALA A 1 102 ? 13.194 -4.293 -17.240 1.00 93.38 102 ALA A CA 1
ATOM 834 C C . ALA A 1 102 ? 12.069 -5.190 -17.770 1.00 93.38 102 ALA A C 1
ATOM 836 O O . ALA A 1 102 ? 11.770 -6.220 -17.170 1.00 93.38 102 ALA A O 1
ATOM 837 N N . LEU A 1 103 ? 11.499 -4.858 -18.934 1.00 94.44 103 LEU A N 1
ATOM 838 C CA . LEU A 1 103 ? 10.534 -5.736 -19.594 1.00 94.44 103 LEU A CA 1
ATOM 839 C C . LEU A 1 103 ? 11.171 -7.078 -19.986 1.00 94.44 103 LEU A C 1
ATOM 841 O O . LEU A 1 103 ? 10.579 -8.129 -19.747 1.00 94.44 103 LEU A O 1
ATOM 845 N N . ALA A 1 104 ? 12.393 -7.061 -20.527 1.00 93.62 104 ALA A N 1
ATOM 846 C CA . ALA A 1 104 ? 13.133 -8.280 -20.850 1.00 93.62 104 ALA A CA 1
ATOM 847 C C . ALA A 1 104 ? 13.386 -9.148 -19.604 1.00 93.62 104 ALA A C 1
ATOM 849 O O . ALA A 1 104 ? 13.233 -10.367 -19.667 1.00 93.62 104 ALA A O 1
ATOM 850 N N . LYS A 1 105 ? 13.696 -8.529 -18.455 1.00 93.50 105 LYS A N 1
ATOM 851 C CA . LYS A 1 105 ? 13.816 -9.222 -17.161 1.00 93.50 105 LYS A CA 1
ATOM 852 C C . LYS A 1 105 ? 12.509 -9.891 -16.732 1.00 93.50 105 LYS A C 1
ATOM 854 O O . LYS A 1 105 ? 12.513 -11.076 -16.407 1.00 93.50 105 LYS A O 1
ATOM 859 N N . ILE A 1 106 ? 11.380 -9.181 -16.829 1.00 93.38 106 ILE A N 1
ATOM 860 C CA . ILE A 1 106 ? 10.048 -9.750 -16.556 1.00 93.38 106 ILE A CA 1
ATOM 861 C C . ILE A 1 106 ? 9.773 -10.961 -17.459 1.00 93.38 106 ILE A C 1
ATOM 863 O O . ILE A 1 106 ? 9.324 -12.008 -16.992 1.00 93.38 106 ILE A O 1
ATOM 867 N N . GLN A 1 107 ? 10.069 -10.842 -18.755 1.00 92.81 107 GLN A N 1
ATOM 868 C CA . GLN A 1 107 ? 9.872 -11.920 -19.729 1.00 92.81 107 GLN A CA 1
ATOM 869 C C . GLN A 1 107 ? 10.791 -13.121 -19.480 1.00 92.81 107 GLN A C 1
ATOM 871 O O . GLN A 1 107 ? 10.389 -14.256 -19.744 1.00 92.81 107 GLN A O 1
ATOM 876 N N . GLY A 1 108 ? 11.991 -12.881 -18.944 1.00 91.62 108 GLY A N 1
ATOM 877 C CA . GLY A 1 108 ? 12.936 -13.917 -18.532 1.00 91.62 108 GLY A CA 1
ATOM 878 C C . GLY A 1 108 ? 12.430 -14.788 -17.380 1.00 91.62 108 GLY A C 1
ATOM 879 O O . GLY A 1 108 ? 12.874 -15.928 -17.259 1.00 91.62 108 GLY A O 1
ATOM 880 N N . LYS A 1 109 ? 11.466 -14.293 -16.583 1.00 90.56 109 LYS A N 1
ATOM 881 C CA . LYS A 1 109 ? 10.849 -14.991 -15.437 1.00 90.56 109 LYS A CA 1
ATOM 882 C C . LYS A 1 109 ? 11.850 -15.524 -14.405 1.00 90.56 109 LYS A C 1
ATOM 884 O O . LYS A 1 109 ? 11.564 -16.499 -13.710 1.00 90.56 109 LYS A O 1
ATOM 889 N N . ASP A 1 110 ? 13.011 -14.890 -14.307 1.00 94.25 110 ASP A N 1
ATOM 890 C CA . ASP A 1 110 ? 13.988 -15.195 -13.272 1.00 94.25 110 ASP A CA 1
ATOM 891 C C . ASP A 1 110 ? 13.540 -14.584 -11.935 1.00 94.25 110 ASP A C 1
ATOM 893 O O . ASP A 1 110 ? 13.134 -13.424 -11.873 1.00 94.25 110 ASP A O 1
ATOM 897 N N . ALA A 1 111 ? 13.560 -15.381 -10.866 1.00 92.56 111 ALA A N 1
ATOM 898 C CA . ALA A 1 111 ? 13.017 -14.968 -9.574 1.00 92.56 111 ALA A CA 1
ATOM 899 C C . ALA A 1 111 ? 13.838 -13.853 -8.908 1.00 92.56 111 ALA A C 1
ATOM 901 O O . ALA A 1 111 ? 13.263 -13.025 -8.200 1.00 92.56 111 ALA A O 1
ATOM 902 N N . GLU A 1 112 ? 15.153 -13.807 -9.134 1.00 92.31 112 GLU A N 1
ATOM 903 C CA . GLU A 1 112 ? 16.006 -12.749 -8.587 1.00 92.31 112 GLU A CA 1
ATOM 904 C C . GLU A 1 112 ? 15.697 -11.430 -9.295 1.00 92.31 112 GLU A C 1
ATOM 906 O O . GLU A 1 112 ? 15.440 -10.415 -8.649 1.00 92.31 112 GLU A O 1
ATOM 911 N N . ASP A 1 113 ? 15.610 -11.467 -10.625 1.00 92.56 113 ASP A N 1
ATOM 912 C CA . ASP A 1 113 ? 15.273 -10.297 -11.432 1.00 92.56 113 ASP A CA 1
ATOM 913 C C . ASP A 1 113 ? 13.868 -9.752 -11.136 1.00 92.56 113 ASP A C 1
ATOM 915 O O . ASP A 1 113 ? 13.673 -8.538 -11.069 1.00 92.56 113 ASP A O 1
ATOM 919 N N . LEU A 1 114 ? 12.884 -10.630 -10.931 1.00 94.12 114 LEU A N 1
ATOM 920 C CA . LEU A 1 114 ? 11.508 -10.235 -10.615 1.00 94.12 114 LEU A CA 1
ATOM 921 C C . LEU A 1 114 ? 11.371 -9.556 -9.243 1.00 94.12 114 LEU A C 1
ATOM 923 O O . LEU A 1 114 ? 10.425 -8.789 -9.041 1.00 94.12 114 LEU A O 1
ATOM 927 N N . ASN A 1 115 ? 12.302 -9.808 -8.318 1.00 95.25 115 ASN A N 1
ATOM 928 C CA . ASN A 1 115 ? 12.313 -9.186 -6.995 1.00 95.25 115 ASN A CA 1
ATOM 929 C C . ASN A 1 115 ? 12.923 -7.781 -6.974 1.00 95.25 115 ASN A C 1
ATOM 931 O O . ASN A 1 115 ? 12.786 -7.096 -5.963 1.00 95.25 115 ASN A O 1
ATOM 935 N N . LEU A 1 116 ? 13.538 -7.333 -8.070 1.00 95.06 116 LEU A N 1
ATOM 936 C CA . LEU A 1 116 ? 14.110 -5.994 -8.158 1.00 95.06 116 LEU A CA 1
ATOM 937 C C . LEU A 1 116 ? 13.016 -4.924 -8.187 1.00 95.06 116 LEU A C 1
ATOM 939 O O . LEU A 1 116 ? 12.058 -5.000 -8.962 1.00 95.06 116 LEU A O 1
ATOM 943 N N . SER A 1 117 ? 13.189 -3.900 -7.359 1.00 96.31 117 SER A N 1
ATOM 944 C CA . SER A 1 117 ? 12.360 -2.694 -7.338 1.00 96.31 117 SER A CA 1
ATOM 945 C C . SER A 1 117 ? 12.867 -1.619 -8.302 1.00 96.31 117 SER A C 1
ATOM 947 O O . SER A 1 117 ? 14.041 -1.602 -8.684 1.00 96.31 117 SER A O 1
ATOM 949 N N . LEU A 1 118 ? 12.010 -0.654 -8.662 1.00 93.75 118 LEU A N 1
ATOM 950 C CA . LEU A 1 118 ? 12.442 0.517 -9.443 1.00 93.75 118 LEU A CA 1
ATOM 951 C C . LEU A 1 118 ? 13.585 1.270 -8.738 1.00 93.75 118 LEU A C 1
ATOM 953 O O . LEU A 1 118 ? 14.527 1.721 -9.387 1.00 93.75 118 LEU A O 1
ATOM 957 N N . ASN A 1 119 ? 13.537 1.363 -7.408 1.00 94.94 119 ASN A N 1
ATOM 958 C CA . ASN A 1 119 ? 14.562 2.025 -6.607 1.00 94.94 119 ASN A CA 1
ATOM 959 C C . ASN A 1 119 ? 15.919 1.309 -6.670 1.00 94.94 119 ASN A C 1
ATOM 961 O O . ASN A 1 119 ? 16.956 1.961 -6.646 1.00 94.94 119 ASN A O 1
ATOM 965 N N . GLU A 1 120 ? 15.942 -0.019 -6.780 1.00 95.31 120 GLU A N 1
ATOM 966 C CA . GLU A 1 120 ? 17.187 -0.775 -6.958 1.00 95.31 120 GLU A CA 1
ATOM 967 C C . GLU A 1 120 ? 17.715 -0.658 -8.387 1.00 95.31 120 GLU A C 1
ATOM 969 O O . GLU A 1 120 ? 18.913 -0.439 -8.591 1.00 95.31 120 GLU A O 1
ATOM 974 N N . LEU A 1 121 ? 16.822 -0.736 -9.381 1.00 94.12 121 LEU A N 1
ATOM 975 C CA . LEU A 1 121 ? 17.187 -0.660 -10.796 1.00 94.12 121 LEU A CA 1
ATOM 976 C C . LEU A 1 121 ? 17.933 0.633 -11.136 1.00 94.12 121 LEU A C 1
ATOM 978 O O . LEU A 1 121 ? 18.863 0.594 -11.938 1.00 94.12 121 LEU A O 1
ATOM 982 N N . GLN A 1 122 ? 17.610 1.763 -10.497 1.00 93.44 122 GLN A N 1
ATOM 983 C CA . GLN A 1 122 ? 18.296 3.038 -10.757 1.00 93.44 122 GLN A CA 1
ATOM 984 C C . GLN A 1 122 ? 19.801 3.005 -10.431 1.00 93.44 122 GLN A C 1
ATOM 986 O O . GLN A 1 122 ? 20.559 3.821 -10.952 1.00 93.44 122 GLN A O 1
ATOM 991 N N . TYR A 1 123 ? 20.247 2.064 -9.593 1.00 93.19 123 TYR A N 1
ATOM 992 C CA . TYR A 1 123 ? 21.655 1.883 -9.239 1.00 93.19 123 TYR A CA 1
ATOM 993 C C . TYR A 1 123 ? 22.352 0.800 -10.078 1.00 93.19 123 TYR A C 1
ATOM 995 O O . TYR A 1 123 ? 23.567 0.629 -9.977 1.00 93.19 123 TYR A O 1
ATOM 1003 N N . MET A 1 124 ? 21.626 0.093 -10.949 1.00 93.44 124 MET A N 1
ATOM 1004 C CA . MET A 1 124 ? 22.149 -0.996 -11.783 1.00 93.44 124 ME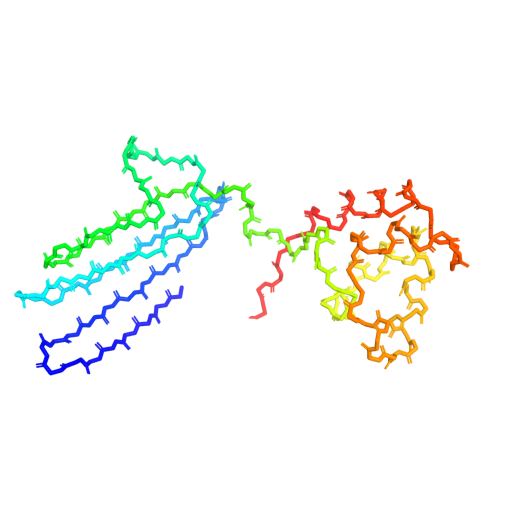T A CA 1
ATOM 1005 C C . MET A 1 124 ? 22.710 -0.511 -13.129 1.00 93.44 124 MET A C 1
ATOM 1007 O O . MET A 1 124 ? 22.462 -1.105 -14.182 1.00 93.44 124 MET A O 1
ATOM 1011 N N . PHE A 1 125 ? 23.526 0.546 -13.104 1.00 90.81 125 PHE A N 1
ATOM 1012 C CA . PHE A 1 125 ? 24.153 1.114 -14.307 1.00 90.81 125 PHE A CA 1
ATOM 1013 C C . PHE A 1 125 ? 25.017 0.104 -15.071 1.00 90.81 125 PHE A C 1
ATOM 1015 O O . PHE A 1 125 ? 25.110 0.170 -16.293 1.00 90.81 125 PHE A O 1
ATOM 1022 N N . PHE A 1 126 ? 25.604 -0.873 -14.372 1.00 90.12 126 PHE A N 1
ATOM 1023 C CA . PHE A 1 126 ? 26.398 -1.947 -14.974 1.00 90.12 126 PHE A CA 1
ATOM 1024 C C . PHE A 1 126 ? 25.570 -2.895 -15.858 1.00 90.12 126 PHE A C 1
ATOM 1026 O O . PHE A 1 126 ? 26.132 -3.553 -16.729 1.00 90.12 126 PHE A O 1
ATOM 1033 N N . LEU A 1 127 ? 24.247 -2.943 -15.663 1.00 90.25 127 LEU A N 1
ATOM 1034 C CA . LEU A 1 127 ? 23.299 -3.662 -16.521 1.00 90.25 127 LEU A CA 1
ATOM 1035 C C . LEU A 1 127 ? 22.643 -2.752 -17.570 1.00 90.25 127 LEU A C 1
ATOM 1037 O O . LEU A 1 127 ? 21.769 -3.207 -18.301 1.00 90.25 127 LEU A O 1
ATOM 1041 N N . GLY A 1 128 ? 23.045 -1.479 -17.648 1.00 90.44 128 GLY A N 1
ATOM 1042 C CA . GLY A 1 128 ? 22.493 -0.499 -18.585 1.00 90.44 128 GLY A CA 1
ATOM 1043 C C . GLY A 1 128 ? 21.301 0.306 -18.058 1.00 90.44 128 GLY A C 1
ATOM 1044 O O . GLY A 1 128 ? 20.684 1.029 -18.837 1.00 90.44 128 GLY A O 1
ATOM 1045 N N . PHE A 1 129 ? 20.971 0.221 -16.763 1.00 93.25 129 PHE A N 1
ATOM 1046 C CA . PHE A 1 129 ? 19.940 1.073 -16.164 1.00 93.25 129 PHE A CA 1
ATOM 1047 C C . PHE A 1 129 ? 20.512 2.430 -15.755 1.00 93.25 129 PHE A C 1
ATOM 1049 O O . PHE A 1 129 ? 21.342 2.526 -14.852 1.00 93.25 129 PHE A O 1
ATOM 1056 N N . HIS A 1 130 ? 20.044 3.496 -16.400 1.00 91.62 130 HIS A N 1
ATOM 1057 C CA . HIS A 1 130 ? 20.402 4.862 -16.026 1.00 91.62 130 HIS A CA 1
ATOM 1058 C C . HIS A 1 130 ? 19.330 5.474 -15.113 1.00 91.62 130 HIS A C 1
ATOM 1060 O O . HIS A 1 130 ? 18.145 5.335 -15.426 1.00 91.62 130 HIS A O 1
ATOM 1066 N N . PRO A 1 131 ? 19.708 6.198 -14.038 1.00 91.94 131 PRO A N 1
ATOM 1067 C CA . PRO A 1 131 ? 18.753 6.811 -13.115 1.00 91.94 131 PRO A CA 1
ATOM 1068 C C . PRO A 1 131 ? 17.670 7.631 -13.817 1.00 91.94 131 PRO A C 1
ATOM 1070 O O . PRO A 1 131 ? 16.494 7.461 -13.519 1.00 91.94 131 PRO A O 1
ATOM 1073 N N . ASP A 1 132 ? 18.043 8.439 -14.811 1.00 93.31 132 ASP A N 1
ATOM 1074 C CA . ASP A 1 132 ? 17.107 9.297 -15.548 1.00 93.31 132 ASP A CA 1
ATOM 1075 C C . ASP A 1 132 ? 16.022 8.489 -16.276 1.00 93.31 132 ASP A C 1
ATOM 1077 O O . ASP A 1 132 ? 14.857 8.886 -16.309 1.00 93.31 132 ASP A O 1
ATOM 1081 N N . MET A 1 133 ? 16.379 7.319 -16.822 1.00 93.44 133 MET A N 1
ATOM 1082 C CA . MET A 1 133 ? 15.425 6.437 -17.501 1.00 93.44 133 MET A CA 1
ATOM 1083 C C . MET A 1 133 ? 14.441 5.827 -16.497 1.00 93.44 133 MET A C 1
ATOM 1085 O O . MET A 1 133 ? 13.243 5.745 -16.771 1.00 93.44 133 MET A O 1
ATOM 1089 N N . VAL A 1 134 ? 14.950 5.427 -15.326 1.00 93.75 134 VAL A N 1
ATOM 1090 C CA . VAL A 1 134 ? 14.155 4.791 -14.275 1.00 93.75 134 VAL A CA 1
ATOM 1091 C C . VAL A 1 134 ? 13.203 5.798 -13.656 1.00 93.75 134 VAL A C 1
ATOM 1093 O O . VAL A 1 134 ? 12.019 5.512 -13.523 1.00 93.75 134 VAL A O 1
ATOM 1096 N N . GLN A 1 135 ? 13.691 7.003 -13.365 1.00 93.94 135 GLN A N 1
ATOM 1097 C CA . GLN A 1 135 ? 12.872 8.098 -12.859 1.00 93.94 135 GLN A CA 1
ATOM 1098 C C . GLN A 1 135 ? 11.796 8.492 -13.873 1.00 93.94 135 GLN A C 1
ATOM 1100 O O . GLN A 1 135 ? 10.625 8.581 -13.517 1.00 93.94 135 GLN A O 1
ATOM 1105 N N . SER A 1 136 ? 12.143 8.606 -15.158 1.00 94.19 136 SER A N 1
ATOM 1106 C CA . SER A 1 136 ? 11.154 8.923 -16.191 1.00 94.19 136 SER A CA 1
ATOM 1107 C C . SER A 1 136 ? 10.080 7.839 -16.351 1.00 94.19 136 SER A C 1
ATOM 1109 O O . SER A 1 136 ? 8.926 8.155 -16.640 1.00 94.19 136 SER A O 1
ATOM 1111 N N . ALA A 1 137 ? 10.422 6.557 -16.200 1.00 94.19 137 ALA A N 1
ATOM 1112 C CA . ALA A 1 137 ? 9.430 5.481 -16.204 1.00 94.19 137 ALA A CA 1
ATOM 1113 C C . ALA A 1 137 ? 8.576 5.499 -14.929 1.00 94.19 137 ALA A C 1
ATOM 1115 O O . ALA A 1 137 ? 7.354 5.367 -15.004 1.00 94.19 137 ALA A O 1
ATOM 1116 N N . ALA A 1 138 ? 9.205 5.717 -13.772 1.00 93.81 138 ALA A N 1
ATOM 1117 C CA . ALA A 1 138 ? 8.538 5.815 -12.482 1.00 93.81 138 ALA A CA 1
ATOM 1118 C C . ALA A 1 138 ? 7.513 6.957 -12.450 1.00 93.81 138 ALA A C 1
ATOM 1120 O O . ALA A 1 138 ? 6.405 6.754 -11.964 1.00 93.81 138 ALA A O 1
ATOM 1121 N N . GLU A 1 139 ? 7.824 8.117 -13.031 1.00 93.88 139 GLU A N 1
ATOM 1122 C CA . GLU A 1 139 ? 6.892 9.246 -13.148 1.00 93.88 139 GLU A CA 1
ATOM 1123 C C . GLU A 1 139 ? 5.550 8.854 -13.776 1.00 93.88 139 GLU A C 1
ATOM 1125 O O . GLU A 1 139 ? 4.520 9.382 -13.370 1.00 93.88 139 GLU A O 1
ATOM 1130 N N . GLU A 1 140 ? 5.542 7.922 -14.731 1.00 94.88 140 GLU A N 1
ATOM 1131 C CA . GLU A 1 140 ? 4.308 7.430 -15.349 1.00 94.88 140 GLU A CA 1
ATOM 1132 C C . GLU A 1 140 ? 3.694 6.261 -14.572 1.00 94.88 140 GLU A C 1
ATOM 1134 O O . GLU A 1 140 ? 2.486 6.246 -14.328 1.00 94.88 140 GLU A O 1
ATOM 1139 N N . LEU A 1 141 ? 4.516 5.302 -14.133 1.00 93.88 141 LEU A N 1
ATOM 1140 C CA . LEU A 1 141 ? 4.053 4.127 -13.388 1.00 93.88 141 LEU A CA 1
ATOM 1141 C C . LEU A 1 141 ? 3.360 4.519 -12.078 1.00 93.88 141 LEU A C 1
ATOM 1143 O O . LEU A 1 141 ? 2.300 3.987 -11.756 1.00 93.88 141 LEU A O 1
ATOM 1147 N N . LEU A 1 142 ? 3.912 5.485 -11.341 1.00 92.69 142 LEU A N 1
ATOM 1148 C CA . LEU A 1 142 ? 3.369 5.946 -10.058 1.00 92.69 142 LEU A CA 1
ATOM 1149 C C . LEU A 1 142 ? 2.045 6.711 -10.210 1.00 92.69 142 LEU A C 1
ATOM 1151 O O . LEU A 1 142 ? 1.362 6.952 -9.214 1.00 92.69 142 LEU A O 1
ATOM 1155 N N . GLN A 1 143 ? 1.655 7.083 -11.434 1.00 91.94 143 GLN A N 1
ATOM 1156 C CA . GLN A 1 143 ? 0.346 7.681 -11.704 1.00 91.94 143 GLN A CA 1
ATOM 1157 C C . GLN A 1 143 ? -0.740 6.641 -11.962 1.00 91.94 143 GLN A C 1
ATOM 1159 O O . GLN A 1 143 ? -1.917 6.997 -11.885 1.00 91.94 143 GLN A O 1
ATOM 1164 N N . LEU A 1 144 ? -0.380 5.379 -12.221 1.00 92.19 144 LEU A N 1
ATOM 1165 C CA . LEU A 1 144 ? -1.351 4.316 -12.448 1.00 92.19 144 LEU A CA 1
ATOM 1166 C C . LEU A 1 144 ? -2.150 4.027 -11.177 1.00 92.19 144 LEU A C 1
ATOM 1168 O O . LEU A 1 144 ? -1.592 3.804 -10.101 1.00 92.19 144 LEU A O 1
ATOM 1172 N N . ASP A 1 145 ? -3.471 3.988 -11.323 1.00 89.62 145 ASP A N 1
ATOM 1173 C CA . ASP A 1 145 ? -4.369 3.616 -10.237 1.00 89.62 145 ASP A CA 1
ATOM 1174 C C . ASP A 1 145 ? -4.519 2.085 -10.135 1.00 89.62 145 ASP A C 1
ATOM 1176 O O . ASP A 1 145 ? -4.423 1.355 -11.137 1.00 89.62 145 ASP A O 1
ATOM 1180 N N . VAL A 1 146 ? -4.758 1.608 -8.909 1.00 84.31 146 VAL A N 1
ATOM 1181 C CA . VAL A 1 146 ? -5.023 0.204 -8.570 1.00 84.31 146 VAL A CA 1
ATOM 1182 C C . VAL A 1 146 ? -6.234 -0.295 -9.358 1.00 84.31 146 VAL A C 1
ATOM 1184 O O . VAL A 1 146 ? -7.288 0.339 -9.381 1.00 84.31 146 VAL A O 1
ATOM 1187 N N . ILE A 1 147 ? -6.100 -1.468 -9.979 1.00 78.06 147 ILE A N 1
ATOM 1188 C CA . ILE A 1 147 ? -7.222 -2.154 -10.623 1.00 78.06 147 ILE A CA 1
ATOM 1189 C C . ILE A 1 147 ? -7.933 -2.984 -9.558 1.00 78.06 147 ILE A C 1
ATOM 1191 O O . ILE A 1 147 ? -7.398 -3.988 -9.087 1.00 78.06 147 ILE A O 1
ATOM 1195 N N . TYR A 1 148 ? -9.152 -2.590 -9.200 1.00 62.56 148 TYR A N 1
ATOM 1196 C CA . TYR A 1 148 ? -10.050 -3.460 -8.449 1.00 62.56 148 TYR A CA 1
ATOM 1197 C C . TYR A 1 148 ? -10.553 -4.548 -9.408 1.00 62.56 148 TYR A C 1
ATOM 1199 O O . TYR A 1 148 ? -11.310 -4.251 -10.333 1.00 62.56 148 TYR A O 1
ATOM 1207 N N . LYS A 1 149 ? -10.052 -5.776 -9.245 1.00 50.75 149 LYS A N 1
ATOM 1208 C CA . LYS A 1 149 ? -10.596 -6.968 -9.909 1.00 50.75 149 LYS A CA 1
ATOM 1209 C C . LYS A 1 149 ? -11.785 -7.515 -9.134 1.00 50.75 149 LYS A C 1
ATOM 1211 O O . LYS A 1 149 ? -11.722 -7.482 -7.884 1.00 50.75 149 LYS A O 1
#

InterPro domains:
  IPR035398 Alpha-L-rhamnosidase C-terminal domain [PF17390] (3-49)

Sequence (149 aa):
MEYRYDSVSGKYTSAWSVNEDGSVTVRFEVPFGCHATAVLPSVAETEKKNLQEEIKLEPGVHEFRYRTKRDYRKAYTMDSRLEEMQNDPRALEILERKMPLALAKIQGKDAEDLNLSLNELQYMFFLGFHPDMVQSAAEELLQLDVIYK

Radius of gyration: 20.27 Å; chains: 1; bounding box: 45×33×53 Å

Foldseek 3Di:
DKDWDQDPQGIWIWDWDQDPVLKIKIKIA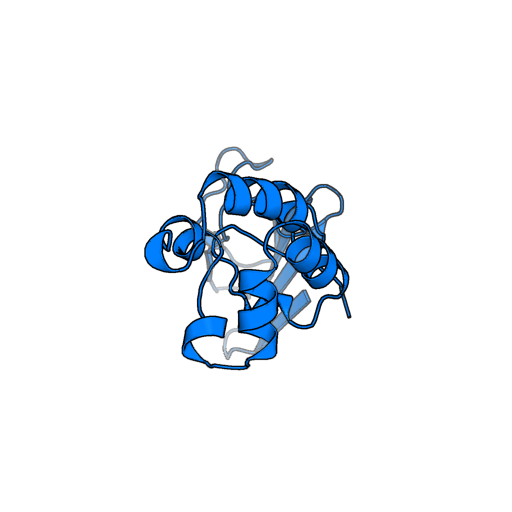AAAPDKDKAAAPAFDAFPDPDDDRIDIDHHGMDMGITHHPARLQFQDDQQ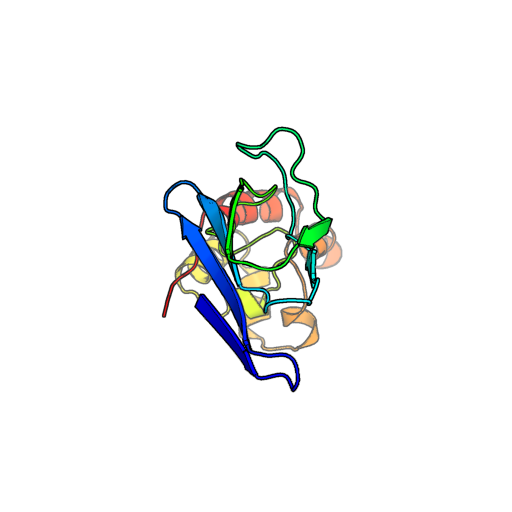DFLLSCLPPVQLLVLCVVQPVVLNVLSVVVDPVSRNDGLNNLCVVVVSVRHVVSSVVSRVRSRPDGDDDD

pLDDT: mean 90.15, std 7.51, range [50.75, 96.44]